Protein AF-A0A532TRS3-F1 (afdb_monomer_lite)

Foldseek 3Di:
DLQALLLVLLLVLVVVQVCCCVPVVDGDALVNSLVVPCPPPSCQFFDVVQSSVSSNVLNVQQVVLVVQQVVCVVPVPVDPDHRDHDDRDDDDGHKTKDFCVQWDQDPQKIWGDTGPSNCVVPVVPVGTDIDGHPDDPPDDPPQFTMWMWDDDPPDIDIDTDGDDD

Structure (mmCIF, N/CA/C/O backbone):
data_AF-A0A532TRS3-F1
#
_entry.id   AF-A0A532TRS3-F1
#
loop_
_atom_site.group_PDB
_atom_site.id
_atom_site.type_symbol
_atom_site.label_atom_id
_atom_site.label_alt_id
_atom_site.label_comp_id
_atom_site.label_asym_id
_atom_site.label_entity_id
_atom_site.label_seq_id
_atom_site.pdbx_PDB_ins_code
_atom_site.Cartn_x
_atom_site.Cartn_y
_atom_site.Cartn_z
_atom_site.occupancy
_atom_site.B_iso_or_equiv
_atom_site.auth_seq_id
_atom_site.auth_comp_id
_atom_site.auth_asym_id
_atom_site.auth_atom_id
_atom_site.pdbx_PDB_model_num
ATOM 1 N N . MET A 1 1 ? -12.786 5.114 2.879 1.00 86.69 1 MET A N 1
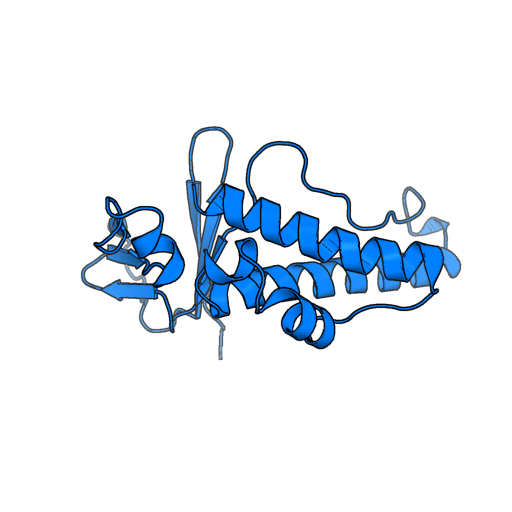ATOM 2 C CA . MET A 1 1 ? -11.698 6.105 3.081 1.00 86.69 1 MET A CA 1
ATOM 3 C C . MET A 1 1 ? -10.289 5.498 3.076 1.00 86.69 1 MET A C 1
ATOM 5 O O . MET A 1 1 ? -9.494 5.862 2.218 1.00 86.69 1 MET A O 1
ATOM 9 N N . LEU A 1 2 ? -9.960 4.548 3.959 1.00 92.31 2 LEU A N 1
ATOM 10 C CA . LEU A 1 2 ? -8.595 3.996 4.093 1.00 92.31 2 LEU A CA 1
ATOM 11 C C . LEU A 1 2 ? -8.007 3.404 2.801 1.00 92.31 2 LEU A C 1
ATOM 13 O O . LEU A 1 2 ? -6.836 3.614 2.497 1.00 92.31 2 LEU A O 1
ATOM 17 N N . CYS A 1 3 ? -8.824 2.735 1.986 1.00 93.12 3 CYS A N 1
ATOM 18 C CA . CYS A 1 3 ? -8.374 2.190 0.703 1.00 93.12 3 CYS A CA 1
ATOM 19 C C . CYS A 1 3 ? -7.981 3.285 -0.319 1.00 93.12 3 CYS A C 1
ATOM 21 O O . CYS A 1 3 ? -7.171 3.042 -1.215 1.00 93.12 3 CYS A O 1
ATOM 23 N N . ILE A 1 4 ? -8.513 4.508 -0.176 1.00 93.88 4 ILE A N 1
ATOM 24 C CA . ILE A 1 4 ? -8.095 5.682 -0.964 1.00 93.88 4 ILE A CA 1
ATOM 25 C C . ILE A 1 4 ? -6.721 6.156 -0.489 1.00 93.88 4 ILE A C 1
ATOM 27 O O . ILE A 1 4 ? -5.853 6.428 -1.312 1.00 93.88 4 ILE A O 1
ATOM 31 N N . ILE A 1 5 ? -6.502 6.218 0.825 1.00 95.38 5 ILE A N 1
ATOM 32 C CA . ILE A 1 5 ? -5.209 6.604 1.408 1.00 95.38 5 ILE A CA 1
ATOM 33 C C . ILE A 1 5 ? -4.133 5.587 1.006 1.00 95.38 5 ILE A C 1
ATOM 35 O O . ILE A 1 5 ? -3.067 5.977 0.538 1.00 95.38 5 ILE A O 1
ATOM 39 N N . SER A 1 6 ? -4.453 4.288 1.056 1.00 96.44 6 SER A N 1
ATOM 40 C CA . SER A 1 6 ? -3.596 3.222 0.522 1.00 96.44 6 SER A CA 1
ATOM 41 C C . SER A 1 6 ? -3.259 3.438 -0.959 1.00 96.44 6 SER A C 1
ATOM 43 O O . SER A 1 6 ? -2.107 3.282 -1.359 1.00 96.44 6 SER A O 1
ATOM 45 N N . LYS A 1 7 ? -4.230 3.860 -1.785 1.00 96.25 7 LYS A N 1
ATOM 46 C CA . LYS A 1 7 ? -3.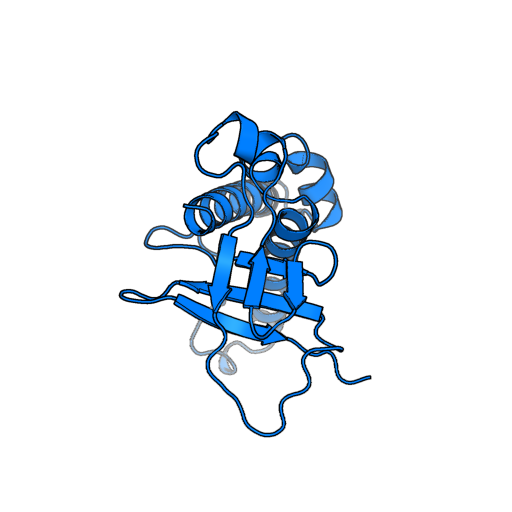989 4.201 -3.198 1.00 96.25 7 LYS A CA 1
ATOM 47 C C . LYS A 1 7 ? -3.042 5.390 -3.347 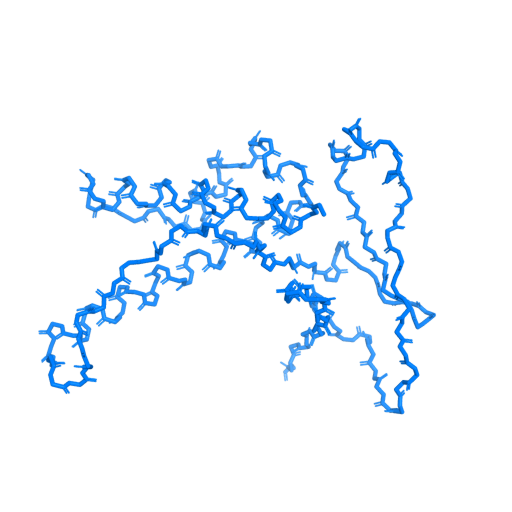1.00 96.25 7 LYS A C 1
ATOM 49 O O . LYS A 1 7 ? -2.138 5.334 -4.177 1.00 96.25 7 LYS A O 1
ATOM 54 N N . LYS A 1 8 ? -3.237 6.446 -2.554 1.00 96.88 8 LYS A N 1
ATOM 55 C CA . LYS A 1 8 ? -2.373 7.635 -2.567 1.00 96.88 8 LYS A CA 1
ATOM 56 C C . LYS A 1 8 ? -0.937 7.273 -2.190 1.00 96.88 8 LYS A C 1
ATOM 58 O O . LYS A 1 8 ? -0.031 7.623 -2.938 1.00 96.88 8 LYS A O 1
ATOM 63 N N . LEU A 1 9 ? -0.741 6.502 -1.115 1.00 97.75 9 LEU A N 1
ATOM 64 C CA . LEU A 1 9 ? 0.582 6.007 -0.726 1.00 97.75 9 LEU A CA 1
ATOM 65 C C . LEU A 1 9 ? 1.201 5.134 -1.825 1.00 97.75 9 LEU A C 1
ATOM 67 O O . LEU A 1 9 ? 2.370 5.311 -2.154 1.00 97.75 9 LEU A O 1
ATOM 71 N N . TYR A 1 10 ? 0.414 4.238 -2.433 1.00 97.44 10 TYR A N 1
ATOM 72 C CA . TYR A 1 10 ? 0.891 3.397 -3.528 1.00 97.44 10 TYR A CA 1
ATOM 73 C C . TYR A 1 10 ? 1.386 4.228 -4.711 1.00 97.44 10 TYR A C 1
ATOM 75 O O . TYR A 1 10 ? 2.484 4.005 -5.211 1.00 97.44 10 TYR A O 1
ATOM 83 N N . ASN A 1 11 ? 0.589 5.197 -5.161 1.00 97.06 11 ASN A N 1
ATOM 84 C CA . ASN A 1 11 ? 0.956 6.040 -6.294 1.00 97.06 11 ASN A CA 1
ATOM 85 C C . ASN A 1 11 ? 2.149 6.942 -5.972 1.00 97.06 11 ASN A C 1
ATOM 87 O O . ASN A 1 11 ? 3.006 7.105 -6.833 1.00 97.06 11 ASN A O 1
ATOM 91 N N . GLN A 1 12 ? 2.224 7.473 -4.748 1.00 97.38 12 GLN A N 1
ATOM 92 C CA . GLN A 1 12 ? 3.356 8.273 -4.286 1.00 97.38 12 GLN A CA 1
ATOM 93 C C . GLN A 1 12 ? 4.651 7.455 -4.310 1.00 97.38 12 GLN A C 1
ATOM 95 O O . GLN A 1 12 ? 5.625 7.871 -4.923 1.00 97.38 12 GLN A O 1
ATOM 100 N N . ALA A 1 13 ? 4.653 6.261 -3.720 1.00 97.38 13 ALA A N 1
ATOM 101 C CA . ALA A 1 13 ? 5.809 5.371 -3.754 1.00 97.38 13 ALA A CA 1
ATOM 102 C C . ALA A 1 13 ? 6.163 4.928 -5.181 1.00 97.38 13 ALA A C 1
ATOM 104 O O . ALA A 1 13 ? 7.328 4.947 -5.562 1.00 97.38 13 ALA A O 1
ATOM 105 N N . ASN A 1 14 ? 5.164 4.595 -6.003 1.00 96.81 14 ASN A N 1
ATOM 106 C CA . ASN A 1 14 ? 5.398 4.237 -7.398 1.00 96.81 14 ASN A CA 1
ATOM 107 C C . ASN A 1 14 ? 5.970 5.407 -8.209 1.00 96.81 14 ASN A C 1
ATOM 109 O O . ASN A 1 14 ? 6.698 5.171 -9.163 1.00 96.81 14 ASN A O 1
ATOM 113 N N . TRP A 1 15 ? 5.652 6.655 -7.854 1.00 96.25 15 TRP A N 1
ATOM 114 C CA . TRP A 1 15 ? 6.247 7.823 -8.495 1.00 96.25 15 TRP A CA 1
ATOM 115 C C . TRP A 1 15 ? 7.753 7.863 -8.235 1.00 96.25 15 TRP A C 1
ATOM 117 O O . TRP A 1 15 ? 8.500 7.905 -9.205 1.00 96.25 15 TRP A O 1
ATOM 127 N N . TYR A 1 16 ? 8.194 7.709 -6.981 1.00 95.94 16 TYR A N 1
ATOM 128 C CA . TYR A 1 16 ? 9.624 7.651 -6.643 1.00 95.94 16 TYR A CA 1
ATOM 129 C C . TYR A 1 16 ? 10.358 6.557 -7.425 1.00 95.94 16 TYR A C 1
ATOM 131 O O . TYR A 1 16 ? 11.349 6.848 -8.085 1.00 95.94 16 TYR A O 1
ATOM 139 N N . VAL A 1 17 ? 9.834 5.323 -7.430 1.00 95.44 17 VAL A N 1
ATOM 140 C CA . VAL A 1 17 ? 10.471 4.216 -8.169 1.00 95.44 17 VAL A CA 1
ATOM 141 C C . VAL A 1 17 ? 10.535 4.500 -9.670 1.00 95.44 17 VAL A C 1
ATOM 143 O O . VAL A 1 17 ? 11.528 4.193 -10.315 1.00 95.44 17 VAL A O 1
ATOM 146 N N . ARG A 1 18 ? 9.486 5.095 -10.251 1.00 94.38 18 ARG A N 1
ATOM 147 C CA . ARG A 1 18 ? 9.481 5.439 -11.680 1.00 94.38 18 ARG A CA 1
ATOM 148 C C . ARG A 1 18 ? 10.479 6.540 -11.999 1.00 94.38 18 ARG A C 1
ATOM 150 O O . ARG A 1 18 ? 11.132 6.439 -13.026 1.00 94.38 18 ARG A O 1
ATOM 157 N N . GLN A 1 19 ? 10.562 7.580 -11.172 1.00 93.69 19 GLN A N 1
ATOM 158 C CA . GLN A 1 19 ? 11.532 8.654 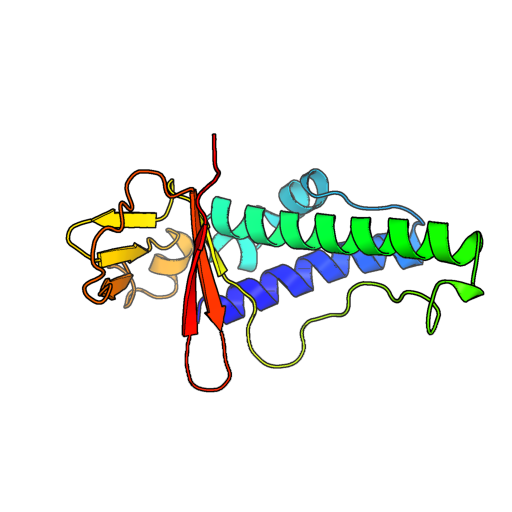-11.380 1.00 93.69 19 GLN A CA 1
ATOM 159 C C . GLN A 1 19 ? 12.957 8.098 -11.377 1.00 93.69 19 GLN A C 1
ATOM 161 O O . GLN A 1 19 ? 13.696 8.329 -12.326 1.00 93.69 19 GLN A O 1
ATOM 166 N N . ASP A 1 20 ? 13.290 7.285 -10.378 1.00 91.12 20 ASP A N 1
ATOM 167 C CA . ASP A 1 20 ? 14.598 6.640 -10.263 1.00 91.12 20 ASP A CA 1
ATOM 168 C C . ASP A 1 20 ? 14.885 5.709 -11.459 1.00 91.12 20 ASP A C 1
ATOM 170 O O . ASP A 1 20 ? 15.909 5.835 -12.126 1.00 91.12 20 ASP A O 1
ATOM 174 N N . PHE A 1 21 ? 13.916 4.868 -11.833 1.00 89.88 21 PHE A N 1
ATOM 175 C CA . PHE A 1 21 ? 14.055 3.932 -12.951 1.00 89.88 21 PHE A CA 1
ATOM 176 C C . PHE A 1 21 ? 14.232 4.613 -14.318 1.00 89.88 21 PHE A C 1
ATOM 178 O O . PHE A 1 21 ? 15.022 4.143 -15.132 1.00 89.88 21 PHE A O 1
ATOM 185 N N . PHE A 1 22 ? 13.478 5.679 -14.610 1.00 88.25 22 PHE A N 1
ATOM 186 C CA . PHE A 1 22 ? 13.519 6.328 -15.928 1.00 88.25 22 PHE A CA 1
ATOM 187 C C . PHE A 1 22 ? 14.623 7.379 -16.071 1.00 88.25 22 PHE A C 1
ATOM 189 O O . PHE A 1 22 ? 14.953 7.717 -17.205 1.00 88.25 22 PHE A O 1
ATOM 196 N N . HIS A 1 23 ? 15.166 7.905 -14.969 1.00 86.44 23 HIS A N 1
ATOM 197 C CA . HIS A 1 23 ? 16.136 9.005 -15.016 1.00 86.44 23 HIS A CA 1
ATOM 198 C C . HIS A 1 23 ? 17.515 8.652 -14.459 1.00 86.44 23 HIS A C 1
ATOM 200 O O . HIS A 1 23 ? 18.489 9.269 -14.874 1.00 86.44 23 HIS A O 1
ATOM 206 N N . LEU A 1 24 ? 17.608 7.692 -13.535 1.00 77.56 24 LEU A N 1
ATOM 207 C CA . LEU A 1 24 ? 18.845 7.382 -12.806 1.00 77.56 24 LEU A CA 1
ATOM 208 C C . LEU A 1 24 ? 19.332 5.943 -13.034 1.00 77.56 24 LEU A C 1
ATOM 210 O O . LEU A 1 24 ? 20.344 5.553 -12.462 1.00 77.56 24 LEU A O 1
ATOM 214 N N . GLU A 1 25 ? 18.601 5.148 -13.828 1.00 75.31 25 GLU A N 1
ATOM 215 C CA . GLU A 1 25 ? 18.838 3.711 -14.070 1.00 75.31 25 GLU A CA 1
ATOM 216 C C . GLU A 1 25 ? 18.981 2.864 -12.791 1.00 75.31 25 GLU A C 1
ATOM 218 O O . GLU A 1 25 ? 19.475 1.735 -12.816 1.00 75.31 25 GLU A O 1
ATOM 223 N N . ASN A 1 26 ? 18.496 3.387 -11.666 1.00 78.50 26 ASN A N 1
ATOM 224 C CA . ASN A 1 26 ? 18.550 2.743 -10.368 1.00 78.50 26 ASN A CA 1
ATOM 225 C C . ASN A 1 26 ? 17.176 2.156 -9.996 1.00 78.50 26 ASN A C 1
ATOM 227 O O . ASN A 1 26 ? 16.166 2.346 -10.688 1.00 78.50 26 ASN A O 1
ATOM 231 N N . LEU A 1 27 ? 17.154 1.360 -8.926 1.00 82.38 27 LEU A N 1
ATOM 232 C CA . LEU A 1 27 ? 15.935 0.809 -8.368 1.00 82.38 27 LEU A CA 1
ATOM 233 C C . LEU A 1 27 ? 15.871 1.007 -6.856 1.00 82.38 27 LEU A C 1
ATOM 235 O O . LEU A 1 27 ? 16.379 0.183 -6.090 1.00 82.38 27 LEU A O 1
ATOM 239 N N . LEU A 1 28 ? 15.105 2.013 -6.441 1.00 91.44 28 LEU A N 1
ATOM 240 C CA . LEU A 1 28 ? 14.654 2.138 -5.055 1.00 91.44 28 LEU A CA 1
ATOM 241 C C . LEU A 1 28 ? 13.966 0.854 -4.576 1.00 91.44 28 LEU A C 1
ATOM 243 O O . LEU A 1 28 ? 12.951 0.407 -5.127 1.00 91.44 28 LEU A O 1
ATOM 247 N N . ARG A 1 29 ? 14.506 0.278 -3.502 1.00 92.62 29 ARG A N 1
ATOM 248 C CA . ARG A 1 29 ? 13.958 -0.903 -2.840 1.00 92.62 29 ARG A CA 1
ATOM 249 C C . ARG A 1 29 ? 12.999 -0.496 -1.735 1.00 92.62 29 ARG A C 1
ATOM 251 O O . ARG A 1 29 ? 12.882 0.663 -1.340 1.00 92.62 29 ARG A O 1
ATOM 258 N N . TYR A 1 30 ? 12.305 -1.493 -1.191 1.00 95.94 30 TYR A N 1
ATOM 259 C CA . TYR A 1 30 ? 11.416 -1.312 -0.040 1.00 95.94 30 TYR A CA 1
ATOM 260 C C . TYR A 1 30 ? 12.038 -0.476 1.097 1.00 95.94 30 TYR A C 1
ATOM 262 O O . TYR A 1 30 ? 11.341 0.362 1.668 1.00 95.94 30 TYR A O 1
ATOM 270 N N . GLN A 1 31 ? 13.308 -0.713 1.443 1.00 96.62 31 GLN A N 1
ATOM 271 C CA . GLN A 1 31 ? 13.969 -0.024 2.557 1.00 96.62 31 GLN A CA 1
ATOM 272 C C . GLN A 1 31 ? 14.100 1.478 2.280 1.00 96.62 31 GLN A C 1
ATOM 274 O O . GLN A 1 31 ? 13.696 2.278 3.125 1.00 96.62 31 GLN A O 1
ATOM 279 N N . ASP A 1 32 ? 14.531 1.843 1.071 1.00 95.62 32 ASP A N 1
ATOM 280 C CA . ASP A 1 32 ? 14.658 3.235 0.630 1.00 95.62 32 ASP A CA 1
ATOM 281 C C . ASP A 1 32 ? 13.294 3.924 0.620 1.00 95.62 32 ASP A C 1
ATOM 283 O O . ASP A 1 32 ? 13.111 4.986 1.213 1.00 95.62 32 ASP A O 1
ATOM 287 N N . LEU A 1 33 ? 12.286 3.273 0.029 1.00 96.81 33 LEU A N 1
ATOM 288 C CA . LEU A 1 33 ? 10.921 3.800 -0.001 1.00 96.81 33 LEU A CA 1
ATOM 289 C C . LEU A 1 33 ? 10.362 4.013 1.406 1.00 96.81 33 LEU A C 1
ATOM 291 O O . LEU A 1 33 ? 9.679 5.006 1.654 1.00 96.81 33 LEU A O 1
ATOM 295 N N . ASN A 1 34 ? 10.628 3.088 2.328 1.00 97.56 34 ASN A N 1
ATOM 296 C CA . ASN A 1 34 ? 10.176 3.212 3.706 1.00 97.56 34 ASN A CA 1
ATOM 297 C C . ASN A 1 34 ? 10.872 4.380 4.411 1.00 97.56 34 ASN A C 1
ATOM 299 O O . ASN A 1 34 ? 10.198 5.164 5.075 1.00 97.56 34 ASN A O 1
ATOM 303 N N . PHE A 1 35 ? 12.182 4.536 4.222 1.00 97.38 35 PHE A N 1
ATOM 304 C CA . PHE A 1 35 ? 12.947 5.651 4.777 1.00 97.38 35 PHE A CA 1
ATOM 305 C C . PHE A 1 35 ? 12.470 7.010 4.241 1.00 97.38 35 PHE A C 1
ATOM 307 O O . PHE A 1 35 ? 12.244 7.933 5.021 1.00 97.38 35 PHE A O 1
ATOM 314 N N . ILE A 1 36 ? 12.227 7.115 2.931 1.00 96.56 36 ILE A N 1
ATOM 315 C CA . ILE A 1 36 ? 11.745 8.342 2.278 1.00 96.56 36 ILE A CA 1
ATOM 316 C C . ILE A 1 36 ? 10.321 8.689 2.739 1.00 96.56 36 ILE A C 1
ATOM 318 O O . ILE A 1 36 ? 10.001 9.845 3.017 1.00 96.56 36 ILE A O 1
ATOM 322 N N . LEU A 1 37 ? 9.430 7.694 2.815 1.00 97.81 37 LEU A N 1
ATOM 323 C CA . LEU A 1 37 ? 7.994 7.939 2.969 1.00 97.81 37 LEU A CA 1
ATOM 324 C C . LEU A 1 37 ? 7.481 7.861 4.402 1.00 97.81 37 LEU A C 1
ATOM 326 O O . LEU A 1 37 ? 6.358 8.316 4.626 1.00 97.81 37 LEU A O 1
ATOM 330 N N . GLN A 1 38 ? 8.247 7.347 5.369 1.00 96.94 38 GLN A N 1
ATOM 331 C CA . GLN A 1 38 ? 7.791 7.187 6.761 1.00 96.94 38 GLN A CA 1
ATOM 332 C C . GLN A 1 38 ? 7.285 8.491 7.399 1.00 96.94 38 GLN A C 1
ATOM 334 O O . GLN A 1 38 ? 6.427 8.469 8.285 1.00 96.94 38 GLN A O 1
ATOM 339 N N . HIS A 1 39 ? 7.777 9.640 6.930 1.00 95.69 39 HIS A N 1
ATOM 340 C CA . HIS A 1 39 ? 7.359 10.947 7.427 1.00 95.69 39 HIS A CA 1
ATOM 341 C C . HIS A 1 39 ? 6.213 11.585 6.632 1.00 95.69 39 HIS A C 1
ATOM 343 O O . HIS A 1 39 ? 5.647 12.575 7.103 1.00 95.69 39 HIS A O 1
ATOM 349 N N . SER A 1 40 ? 5.833 11.009 5.489 1.00 97.19 40 SER A N 1
ATOM 350 C CA . SER A 1 40 ? 4.773 11.529 4.623 1.00 97.19 40 SER A CA 1
ATOM 351 C C . SER A 1 40 ? 3.381 11.401 5.251 1.00 97.19 40 SER A C 1
ATOM 353 O O . SER A 1 40 ? 3.089 10.467 6.004 1.00 97.19 40 SER A O 1
ATOM 355 N N . ASN A 1 41 ? 2.479 12.315 4.882 1.00 96.69 41 ASN A N 1
ATOM 356 C CA . ASN A 1 41 ? 1.099 12.305 5.374 1.00 96.69 41 ASN A CA 1
ATOM 357 C C . ASN A 1 41 ? 0.366 11.010 5.000 1.00 96.69 41 ASN A C 1
ATOM 359 O O . ASN A 1 41 ? -0.270 10.402 5.856 1.00 96.69 41 ASN A O 1
ATOM 363 N N . ASN A 1 42 ? 0.498 10.538 3.753 1.00 96.94 42 ASN A N 1
ATOM 364 C CA . ASN A 1 42 ? -0.153 9.300 3.306 1.00 96.94 42 ASN A CA 1
ATOM 365 C C . ASN A 1 42 ? 0.316 8.078 4.109 1.00 96.94 42 ASN A C 1
ATOM 367 O O . ASN A 1 42 ? -0.492 7.202 4.412 1.00 96.94 42 ASN A O 1
ATOM 371 N N . TYR A 1 43 ? 1.600 8.032 4.479 1.00 97.69 43 TYR A N 1
ATOM 372 C CA . TYR A 1 43 ? 2.147 6.969 5.317 1.00 97.69 43 TYR A CA 1
ATOM 373 C C . TYR A 1 43 ? 1.620 7.057 6.752 1.00 97.69 43 TYR A C 1
ATOM 375 O O . TYR A 1 43 ? 1.181 6.048 7.301 1.00 97.69 43 TYR A O 1
ATOM 383 N N . LYS A 1 44 ? 1.639 8.251 7.359 1.00 97.31 44 LYS A N 1
ATOM 384 C CA . LYS A 1 44 ? 1.213 8.482 8.752 1.00 97.31 44 LYS A CA 1
ATOM 385 C C . LYS A 1 44 ? -0.293 8.323 8.958 1.00 97.31 44 LYS A C 1
ATOM 387 O O . LYS A 1 44 ? -0.719 7.938 10.046 1.00 97.31 44 LYS A O 1
ATOM 392 N N . LEU A 1 45 ? -1.102 8.588 7.933 1.00 96.75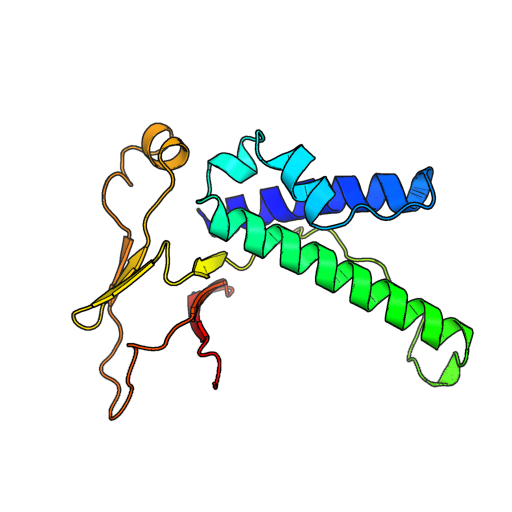 45 LEU A N 1
ATOM 393 C CA . LEU A 1 45 ? -2.551 8.354 7.944 1.00 96.75 45 LEU A CA 1
ATOM 394 C C . LEU A 1 45 ? -2.922 6.867 8.027 1.00 96.75 45 LEU A C 1
ATOM 396 O O . LEU A 1 45 ? -4.053 6.531 8.358 1.00 96.75 45 LEU A O 1
ATOM 400 N N . LEU A 1 46 ? -1.989 5.964 7.746 1.00 96.19 46 LEU A N 1
ATOM 401 C CA . LEU A 1 46 ? -2.158 4.534 7.962 1.00 96.19 46 LEU A CA 1
ATOM 402 C C . LEU A 1 46 ? -1.312 4.100 9.163 1.00 96.19 46 LEU A C 1
ATOM 404 O O . LEU A 1 46 ? -0.398 4.795 9.611 1.00 96.19 46 LEU A O 1
ATOM 408 N N . LYS A 1 47 ? -1.604 2.925 9.723 1.00 95.50 47 LYS A N 1
ATOM 409 C CA . LYS A 1 47 ? -0.671 2.293 10.663 1.00 95.50 47 LYS A CA 1
ATOM 410 C C . LYS A 1 47 ? 0.635 1.990 9.928 1.00 95.50 47 LYS A C 1
ATOM 412 O O . LYS A 1 47 ? 0.593 1.506 8.800 1.00 95.50 47 LYS A O 1
ATOM 417 N N . ALA A 1 48 ? 1.774 2.178 10.597 1.00 95.62 48 ALA A N 1
ATOM 418 C CA . ALA A 1 48 ? 3.098 1.965 10.004 1.00 95.62 48 ALA A CA 1
ATOM 419 C C . ALA A 1 48 ? 3.223 0.607 9.291 1.00 95.62 48 ALA A C 1
ATOM 421 O O . ALA A 1 48 ? 3.674 0.546 8.154 1.00 95.62 48 ALA A O 1
ATOM 422 N N . GLN A 1 49 ? 2.731 -0.472 9.904 1.00 95.06 49 GLN A N 1
ATOM 423 C CA . GLN A 1 49 ? 2.786 -1.800 9.287 1.00 95.06 49 GLN A CA 1
ATOM 424 C C . GLN A 1 49 ? 1.922 -1.926 8.034 1.00 95.06 49 GLN A C 1
ATOM 426 O O . GLN A 1 49 ? 2.343 -2.544 7.063 1.00 95.06 49 GLN A O 1
ATOM 431 N N . THR A 1 50 ? 0.746 -1.300 8.012 1.00 96.25 50 THR A N 1
ATOM 432 C CA . THR A 1 50 ? -0.098 -1.247 6.813 1.00 96.25 50 THR A CA 1
ATOM 433 C C . THR A 1 50 ? 0.607 -0.489 5.691 1.00 96.25 50 THR A C 1
ATOM 435 O O . THR A 1 50 ? 0.642 -0.970 4.559 1.00 96.25 50 THR A O 1
ATOM 438 N N . SER A 1 51 ? 1.245 0.642 6.006 1.00 97.50 51 SER A N 1
ATOM 439 C CA . SER A 1 51 ? 2.061 1.395 5.049 1.00 97.50 51 SER A CA 1
ATOM 440 C C . SER A 1 51 ? 3.214 0.553 4.502 1.00 97.50 51 SER A C 1
ATOM 442 O O . SER A 1 51 ? 3.373 0.439 3.290 1.00 97.50 51 SER A O 1
ATOM 444 N N . GLN A 1 52 ? 3.959 -0.129 5.372 1.00 97.19 52 GLN A N 1
ATOM 445 C CA . GLN A 1 52 ? 5.055 -1.018 4.977 1.00 97.19 52 GLN A CA 1
ATOM 446 C C . GLN A 1 52 ? 4.591 -2.164 4.073 1.00 97.19 52 GLN A C 1
ATOM 448 O O . GLN A 1 52 ? 5.281 -2.492 3.111 1.00 97.19 52 GLN A O 1
ATOM 453 N N . GLN A 1 53 ? 3.424 -2.764 4.332 1.00 96.81 53 GLN A N 1
ATOM 454 C CA . GLN A 1 53 ? 2.868 -3.801 3.454 1.00 96.81 53 GLN A CA 1
ATOM 455 C C . GLN A 1 53 ? 2.580 -3.257 2.047 1.00 96.81 53 GLN A C 1
ATOM 457 O O . GLN A 1 53 ? 2.882 -3.931 1.061 1.00 96.81 53 GLN A O 1
ATOM 462 N N . ILE A 1 54 ? 2.069 -2.026 1.935 1.00 96.88 54 ILE A N 1
ATOM 463 C CA . ILE A 1 54 ? 1.848 -1.358 0.642 1.00 96.88 54 ILE A CA 1
ATOM 464 C C . ILE A 1 54 ? 3.179 -1.145 -0.090 1.00 96.88 54 ILE A C 1
ATOM 466 O O . ILE A 1 54 ? 3.280 -1.475 -1.271 1.00 96.88 54 ILE A O 1
ATOM 470 N N . LEU A 1 55 ? 4.219 -0.675 0.606 1.00 97.69 55 LEU A N 1
ATOM 471 C CA . LEU A 1 55 ? 5.551 -0.497 0.014 1.00 97.69 55 LEU A CA 1
ATOM 472 C C . LEU A 1 55 ? 6.168 -1.833 -0.436 1.00 97.69 55 LEU A C 1
ATOM 474 O O . LEU A 1 55 ? 6.715 -1.923 -1.533 1.00 97.69 55 LEU A O 1
ATOM 478 N N . LYS A 1 56 ? 6.001 -2.907 0.346 1.00 96.75 56 LYS A N 1
ATOM 479 C CA . LYS A 1 56 ? 6.432 -4.268 -0.030 1.00 96.75 56 LYS A CA 1
ATOM 480 C C . LYS A 1 56 ? 5.693 -4.816 -1.251 1.00 96.75 56 LYS A C 1
ATOM 482 O O . LYS A 1 56 ? 6.243 -5.632 -1.986 1.00 96.75 56 LYS A O 1
ATOM 487 N N . ILE A 1 57 ? 4.435 -4.434 -1.472 1.00 95.38 57 ILE A N 1
ATOM 488 C CA . ILE A 1 57 ? 3.710 -4.801 -2.700 1.00 95.38 57 ILE A CA 1
ATOM 489 C C . ILE A 1 57 ? 4.347 -4.128 -3.912 1.00 95.38 57 ILE A C 1
ATOM 491 O O . ILE A 1 57 ? 4.532 -4.778 -4.935 1.00 95.38 57 ILE A O 1
ATOM 495 N N . ILE A 1 58 ? 4.717 -2.855 -3.795 1.00 95.38 58 ILE A N 1
ATOM 496 C CA . ILE A 1 58 ? 5.362 -2.112 -4.884 1.00 95.38 58 ILE A CA 1
ATOM 497 C C . ILE A 1 58 ? 6.715 -2.734 -5.217 1.00 95.38 58 ILE A C 1
ATOM 499 O O . ILE A 1 58 ? 6.939 -3.055 -6.380 1.00 95.38 58 ILE A O 1
ATOM 503 N N . ASP A 1 59 ? 7.556 -2.996 -4.212 1.00 95.38 59 ASP A N 1
ATOM 504 C CA . ASP A 1 59 ? 8.856 -3.661 -4.402 1.00 95.38 59 ASP A CA 1
ATOM 505 C C . ASP A 1 59 ? 8.698 -5.004 -5.136 1.00 95.38 59 ASP A C 1
ATOM 507 O O . ASP A 1 59 ? 9.382 -5.263 -6.126 1.00 95.38 59 ASP A O 1
ATOM 511 N N . ARG A 1 60 ? 7.717 -5.828 -4.735 1.00 95.75 60 ARG A N 1
ATOM 512 C CA . ARG A 1 60 ? 7.410 -7.099 -5.413 1.00 95.75 60 ARG A CA 1
ATOM 513 C C . ARG A 1 60 ? 6.928 -6.911 -6.851 1.00 95.75 60 ARG A C 1
ATOM 515 O O . ARG A 1 60 ? 7.374 -7.647 -7.729 1.00 95.75 60 ARG A O 1
ATOM 522 N N . ASN A 1 61 ? 6.050 -5.942 -7.104 1.00 95.31 61 ASN A N 1
ATOM 523 C CA . ASN A 1 61 ? 5.541 -5.660 -8.448 1.00 95.31 61 ASN A CA 1
ATOM 524 C C . ASN A 1 61 ? 6.673 -5.234 -9.390 1.00 95.31 61 ASN A C 1
ATOM 526 O O . ASN A 1 61 ? 6.748 -5.709 -10.523 1.00 95.31 61 ASN A O 1
ATOM 530 N N . TRP A 1 62 ? 7.575 -4.376 -8.913 1.00 95.25 62 TRP A N 1
ATOM 531 C CA . TRP A 1 62 ? 8.754 -3.961 -9.666 1.00 95.25 62 TRP A CA 1
ATOM 532 C C . TRP A 1 62 ? 9.721 -5.119 -9.885 1.00 95.25 62 TRP A C 1
ATOM 534 O O . TRP A 1 62 ? 10.105 -5.370 -11.025 1.00 95.25 62 TRP A O 1
ATOM 544 N N . LYS A 1 63 ? 10.030 -5.907 -8.848 1.00 93.62 63 LYS A N 1
ATOM 545 C CA . LYS A 1 63 ? 10.856 -7.118 -8.979 1.00 93.62 63 LYS A CA 1
ATOM 546 C C . LYS A 1 63 ? 10.297 -8.085 -10.028 1.00 93.62 63 LYS A C 1
ATOM 548 O O . LYS A 1 63 ? 11.046 -8.594 -10.856 1.00 93.62 63 LYS A O 1
ATOM 553 N N . SER A 1 64 ? 8.981 -8.303 -10.031 1.00 94.56 64 SER A N 1
ATOM 554 C CA . SER A 1 64 ? 8.315 -9.137 -11.036 1.00 94.56 64 SER A CA 1
ATOM 555 C C . SER A 1 64 ? 8.471 -8.572 -12.448 1.00 94.56 64 SER A C 1
ATOM 557 O O . SER A 1 64 ? 8.714 -9.334 -13.380 1.00 94.56 64 SER A O 1
ATOM 559 N N . PHE A 1 65 ? 8.359 -7.252 -12.618 1.00 94.69 65 PHE A N 1
ATOM 560 C CA . PHE A 1 65 ? 8.586 -6.597 -13.905 1.00 94.69 65 PHE A CA 1
ATOM 561 C C . PHE A 1 65 ? 10.032 -6.777 -14.396 1.00 94.69 65 PHE A C 1
ATOM 563 O O . PHE A 1 65 ? 10.229 -7.126 -15.559 1.00 94.69 65 PHE A O 1
ATOM 570 N N . PHE A 1 66 ? 11.030 -6.617 -13.521 1.00 91.25 66 PHE A N 1
ATOM 571 C CA . PHE A 1 66 ? 12.439 -6.823 -13.881 1.00 91.25 66 PHE A CA 1
ATOM 572 C C . PHE A 1 66 ? 12.745 -8.266 -14.278 1.00 91.25 66 PHE A C 1
ATOM 574 O O . PHE A 1 66 ? 13.442 -8.509 -15.263 1.00 91.25 66 PHE A O 1
ATOM 581 N N . ASN A 1 67 ? 12.181 -9.231 -13.554 1.00 93.06 67 ASN A N 1
ATOM 582 C CA . ASN A 1 67 ? 12.305 -10.636 -13.925 1.00 93.06 67 ASN A CA 1
ATOM 583 C C . ASN A 1 67 ? 11.666 -10.896 -15.296 1.00 93.06 67 ASN A C 1
ATOM 585 O O . ASN A 1 67 ? 12.296 -11.500 -16.160 1.00 93.06 67 ASN A O 1
ATOM 589 N N . ALA A 1 68 ? 10.459 -10.374 -15.528 1.00 94.31 68 ALA A N 1
ATOM 590 C CA . ALA A 1 68 ? 9.762 -10.540 -16.797 1.00 94.31 68 ALA A CA 1
ATOM 591 C C . ALA A 1 68 ? 10.533 -9.915 -17.970 1.00 94.31 68 ALA A C 1
ATOM 593 O O . ALA A 1 68 ? 10.680 -10.558 -19.003 1.00 94.31 68 ALA A O 1
ATOM 594 N N . ILE A 1 69 ? 11.063 -8.691 -17.834 1.00 93.12 69 ILE A N 1
ATOM 595 C CA . ILE A 1 69 ? 11.811 -8.046 -18.927 1.00 93.12 69 ILE A CA 1
ATOM 596 C C . ILE A 1 69 ? 13.149 -8.746 -19.202 1.00 93.12 69 ILE A C 1
ATOM 598 O O . ILE A 1 69 ? 13.578 -8.790 -20.353 1.00 93.12 69 ILE A O 1
ATOM 602 N N . LYS A 1 70 ? 13.796 -9.322 -18.178 1.00 92.56 70 LYS A N 1
ATOM 603 C CA . LYS A 1 70 ? 15.018 -10.120 -18.344 1.00 92.56 70 LYS A CA 1
ATOM 604 C C . LYS A 1 70 ? 14.742 -11.397 -19.134 1.00 92.56 70 LYS A C 1
ATOM 606 O O . LYS A 1 70 ? 15.487 -11.696 -20.059 1.00 92.56 70 LYS A O 1
ATOM 611 N N . GLU A 1 71 ? 13.676 -12.119 -18.800 1.00 95.06 71 GLU A N 1
ATOM 612 C CA . GLU A 1 71 ? 13.287 -13.334 -19.525 1.00 95.06 71 GLU A CA 1
ATOM 613 C C . GLU A 1 71 ? 12.786 -13.023 -20.939 1.00 95.06 71 GLU A C 1
ATOM 615 O O . GLU A 1 71 ? 13.172 -13.704 -21.884 1.00 95.06 71 GLU A O 1
ATOM 620 N N . TRP A 1 72 ? 12.036 -11.934 -21.117 1.00 95.88 72 TRP A N 1
ATOM 621 C CA . TRP A 1 72 ? 11.607 -11.471 -22.438 1.00 95.88 72 TRP A CA 1
ATOM 622 C C . TRP A 1 72 ? 12.791 -11.161 -23.365 1.00 95.88 72 TRP A C 1
ATOM 624 O O . TRP A 1 72 ? 12.752 -11.500 -24.541 1.00 95.88 72 TRP A O 1
ATOM 634 N N . LYS A 1 73 ? 13.876 -10.570 -22.841 1.00 92.69 73 LYS A N 1
ATOM 635 C CA . LYS A 1 73 ? 15.108 -10.333 -23.616 1.00 92.69 73 LYS A CA 1
ATOM 636 C C . LYS A 1 73 ? 15.811 -11.628 -24.049 1.00 92.69 73 LYS A C 1
ATOM 638 O O . LYS A 1 73 ? 16.537 -11.591 -25.034 1.00 92.69 73 LYS A O 1
ATOM 643 N N . LYS A 1 74 ? 15.629 -12.737 -23.322 1.00 95.56 74 LYS A N 1
ATOM 644 C CA . LYS A 1 74 ? 16.223 -14.046 -23.653 1.00 95.56 74 LYS A CA 1
ATOM 645 C C . LYS A 1 74 ? 15.391 -14.844 -24.657 1.00 95.56 74 LYS A C 1
ATOM 647 O O . LYS A 1 74 ? 15.963 -15.614 -25.414 1.00 95.56 74 LYS A O 1
ATOM 652 N N . GLY A 1 75 ? 14.068 -14.700 -24.616 1.00 94.25 75 GLY A N 1
ATOM 653 C CA . GLY A 1 75 ? 13.135 -15.404 -25.495 1.00 94.25 75 GLY A CA 1
ATOM 654 C C . GLY A 1 75 ? 11.832 -14.627 -25.598 1.00 94.25 75 GLY A C 1
ATOM 655 O O . GLY A 1 75 ? 10.995 -14.671 -24.691 1.00 94.25 75 GLY A O 1
ATOM 656 N N . GLN A 1 76 ? 11.685 -13.868 -26.682 1.00 92.69 76 GLN A N 1
ATOM 657 C CA . GLN A 1 76 ? 10.530 -12.995 -26.895 1.00 92.69 76 GLN A CA 1
ATOM 658 C C . GLN A 1 76 ? 9.261 -13.806 -27.190 1.00 92.69 76 GLN A C 1
ATOM 660 O O . GLN A 1 76 ? 8.172 -13.393 -26.800 1.00 92.69 76 GLN A O 1
ATOM 665 N N . GLU A 1 77 ? 9.412 -14.984 -27.797 1.00 93.31 77 GLU A N 1
ATOM 666 C CA . GLU A 1 77 ? 8.361 -15.939 -28.157 1.00 93.31 77 GLU A CA 1
ATOM 667 C C . GLU A 1 77 ? 7.592 -16.496 -26.951 1.00 93.31 77 GLU A C 1
ATOM 669 O O . GLU A 1 77 ? 6.447 -16.919 -27.083 1.00 93.31 77 GLU A O 1
ATOM 674 N N . LYS A 1 78 ? 8.185 -16.445 -25.751 1.00 90.88 78 LYS A N 1
ATOM 675 C CA . LYS A 1 78 ? 7.551 -16.894 -24.499 1.00 90.88 78 LYS A CA 1
ATOM 676 C C . LYS A 1 78 ? 6.492 -15.923 -23.973 1.00 90.88 78 LYS A C 1
ATOM 678 O O . LYS A 1 78 ? 5.847 -16.206 -22.964 1.00 90.88 78 LYS A O 1
ATOM 683 N N . PHE A 1 79 ? 6.341 -14.758 -24.601 1.00 93.69 79 PHE A N 1
ATOM 684 C CA . PHE A 1 79 ? 5.476 -13.688 -24.128 1.00 93.69 79 PHE A CA 1
ATOM 685 C C . PHE A 1 79 ? 4.585 -13.169 -25.253 1.00 93.69 79 PHE A C 1
ATOM 687 O O . PHE A 1 79 ? 5.046 -12.876 -26.349 1.00 93.69 79 PHE A O 1
ATOM 694 N N . ASN A 1 80 ? 3.330 -12.871 -24.922 1.00 91.75 80 ASN A N 1
ATOM 695 C CA . ASN A 1 80 ? 2.380 -12.229 -25.844 1.00 91.75 80 ASN A CA 1
ATOM 696 C C . ASN A 1 80 ? 2.704 -10.744 -26.129 1.00 91.75 80 ASN A C 1
ATOM 698 O O . ASN A 1 80 ? 1.900 -10.023 -26.715 1.00 91.75 80 ASN A O 1
ATOM 702 N N . GLY A 1 81 ? 3.841 -10.244 -25.645 1.00 92.81 81 GLY A N 1
ATOM 703 C CA . GLY A 1 81 ? 4.282 -8.867 -25.816 1.00 92.81 81 GLY A CA 1
ATOM 704 C C . GLY A 1 81 ? 5.295 -8.436 -24.759 1.00 92.81 81 GLY A C 1
ATOM 705 O O . GLY A 1 81 ? 5.517 -9.111 -23.754 1.00 92.81 81 GLY A O 1
ATOM 706 N N . ARG A 1 82 ? 5.902 -7.266 -24.975 1.00 93.75 82 ARG A N 1
ATOM 707 C CA . ARG A 1 82 ? 6.919 -6.714 -24.073 1.00 93.75 82 ARG A CA 1
ATOM 708 C C . ARG A 1 82 ? 6.329 -6.419 -22.680 1.00 93.75 82 ARG A C 1
ATOM 710 O O . ARG A 1 82 ? 5.352 -5.664 -22.593 1.00 93.75 82 ARG A O 1
ATOM 717 N N . PRO A 1 83 ? 6.939 -6.926 -21.588 1.00 94.56 83 PRO A N 1
ATOM 718 C CA . PRO A 1 83 ? 6.550 -6.585 -20.223 1.00 94.56 83 PRO A CA 1
ATOM 719 C C . PRO A 1 83 ? 6.528 -5.072 -19.999 1.00 94.56 83 PRO A C 1
ATOM 721 O O . PRO A 1 83 ? 7.379 -4.338 -20.506 1.00 94.56 83 PRO A O 1
ATOM 724 N N . ARG A 1 84 ? 5.551 -4.594 -19.224 1.00 93.69 84 ARG A N 1
ATOM 725 C CA . ARG A 1 84 ? 5.347 -3.163 -18.952 1.00 93.69 84 ARG A CA 1
ATOM 726 C C . ARG A 1 84 ? 5.555 -2.858 -17.468 1.00 93.69 84 ARG A C 1
ATOM 728 O O . ARG A 1 84 ? 5.133 -3.661 -16.635 1.00 93.69 84 ARG A O 1
ATOM 735 N N . PRO A 1 85 ? 6.146 -1.700 -17.127 1.00 93.81 85 PRO A N 1
ATOM 736 C CA . PRO A 1 85 ? 6.385 -1.336 -15.738 1.00 93.81 85 PRO A CA 1
ATOM 737 C C . PRO A 1 85 ? 5.066 -1.113 -14.982 1.00 93.81 85 PRO A C 1
ATOM 739 O O . PRO A 1 85 ? 4.052 -0.757 -15.603 1.00 93.81 85 PRO A O 1
ATOM 742 N N . PRO A 1 86 ? 5.071 -1.245 -13.641 1.00 94.38 86 PRO A N 1
ATOM 743 C CA . PRO A 1 86 ? 3.907 -0.965 -12.811 1.00 94.38 86 PRO A CA 1
ATOM 744 C C . PRO A 1 86 ? 3.299 0.419 -13.086 1.00 94.38 86 PRO A C 1
ATOM 746 O O . PRO A 1 86 ? 3.964 1.464 -13.036 1.00 94.38 86 PRO A O 1
ATOM 749 N N . LYS A 1 87 ? 1.996 0.424 -13.385 1.00 94.38 87 LYS A N 1
ATOM 750 C CA . LYS A 1 87 ? 1.214 1.639 -13.647 1.00 94.38 87 LYS A CA 1
ATOM 751 C C . LYS A 1 87 ? 0.728 2.276 -12.346 1.00 94.38 87 LYS A C 1
ATOM 753 O O . LYS A 1 87 ? 0.534 1.598 -11.335 1.00 94.38 87 LYS A O 1
ATOM 758 N N . TYR A 1 88 ? 0.467 3.579 -12.402 1.00 95.12 88 TYR A N 1
ATOM 759 C CA . TYR A 1 88 ? -0.304 4.261 -11.366 1.00 95.12 88 TYR A CA 1
ATOM 760 C C . TYR A 1 88 ? -1.740 3.732 -11.324 1.00 95.12 88 TYR A C 1
ATOM 762 O O . TYR A 1 88 ? -2.337 3.423 -12.358 1.00 95.12 88 TYR A O 1
ATOM 770 N N . LYS A 1 89 ? -2.311 3.671 -10.124 1.00 91.12 89 LYS A N 1
ATOM 771 C CA . LYS A 1 89 ? -3.720 3.341 -9.903 1.00 91.12 89 LYS A CA 1
ATOM 772 C C . LYS A 1 89 ? -4.559 4.598 -10.125 1.00 91.12 89 LYS A C 1
ATOM 774 O O . LYS A 1 89 ? -4.486 5.521 -9.315 1.00 91.12 89 LYS A O 1
ATOM 779 N N . LYS A 1 90 ? -5.322 4.638 -11.219 1.00 85.06 90 LYS A N 1
ATOM 780 C CA . LYS A 1 90 ? -6.211 5.760 -11.564 1.00 85.06 90 LYS A CA 1
ATOM 781 C C . LYS A 1 90 ? -7.558 5.608 -10.845 1.00 85.06 90 LYS A C 1
ATOM 783 O O . LYS A 1 90 ? -7.801 6.269 -9.830 1.00 85.06 90 LYS A O 1
ATOM 788 N N . ASP A 1 91 ? -8.348 4.634 -11.280 1.00 76.50 91 ASP A N 1
ATOM 789 C CA . ASP A 1 91 ? -9.710 4.424 -10.792 1.00 76.50 91 ASP A CA 1
ATOM 790 C C . ASP A 1 91 ? -9.784 3.456 -9.611 1.00 76.50 91 ASP A C 1
ATOM 792 O O . ASP A 1 91 ? -8.944 2.570 -9.427 1.00 76.50 91 ASP A O 1
ATOM 796 N N . GLY A 1 92 ? -10.806 3.658 -8.780 1.00 80.31 92 GLY A N 1
ATOM 797 C CA . GLY A 1 92 ? -11.100 2.806 -7.637 1.00 80.31 92 GLY A CA 1
ATOM 798 C C . GLY A 1 92 ? -10.146 2.997 -6.459 1.00 80.31 92 GLY A C 1
ATOM 799 O O . GLY A 1 92 ? -9.700 4.104 -6.132 1.00 80.31 92 GLY A O 1
ATOM 800 N N . TYR A 1 93 ? -9.869 1.887 -5.791 1.00 89.31 93 TYR A N 1
ATOM 801 C CA . TYR A 1 93 ? -9.256 1.821 -4.476 1.00 89.31 93 TYR A CA 1
ATOM 802 C C . TYR A 1 93 ? -8.051 0.876 -4.505 1.00 89.31 93 TYR A C 1
ATOM 804 O O . TYR A 1 93 ? -7.946 0.012 -5.376 1.00 89.31 93 TYR A O 1
ATOM 812 N N . ASN A 1 94 ? -7.132 1.020 -3.552 1.00 92.69 94 ASN A N 1
ATOM 813 C CA . ASN A 1 94 ? -6.070 0.036 -3.376 1.00 92.69 94 ASN A CA 1
ATOM 814 C C . ASN A 1 94 ? -6.425 -0.950 -2.264 1.00 92.69 94 ASN A C 1
ATOM 816 O O . ASN A 1 94 ? -7.184 -0.612 -1.358 1.00 92.69 94 ASN A O 1
ATOM 820 N N . LEU A 1 95 ? -5.838 -2.144 -2.327 1.00 93.19 95 LEU A N 1
ATOM 821 C CA . LEU A 1 95 ? -5.949 -3.117 -1.250 1.00 93.19 95 LEU A CA 1
ATOM 822 C C . LEU A 1 95 ? -5.389 -2.529 0.053 1.00 93.19 95 LEU A C 1
ATOM 824 O O . LEU A 1 95 ? -4.473 -1.695 0.043 1.00 93.19 95 LEU A O 1
ATOM 828 N N . LEU A 1 96 ? -5.927 -2.979 1.175 1.00 94.50 96 LEU A N 1
ATOM 829 C CA . LEU A 1 96 ? -5.480 -2.578 2.501 1.00 94.50 96 LEU A CA 1
ATOM 830 C C . LEU A 1 96 ? -5.100 -3.830 3.289 1.00 94.50 96 LEU A C 1
ATOM 832 O O . LEU A 1 96 ? -5.884 -4.770 3.339 1.00 94.50 96 LEU A O 1
ATOM 836 N N . ILE A 1 97 ? -3.901 -3.856 3.874 1.00 95.44 97 ILE A N 1
ATOM 837 C CA . ILE A 1 97 ? -3.419 -5.004 4.656 1.00 95.44 97 ILE A CA 1
ATOM 838 C C . ILE A 1 97 ? -3.239 -4.581 6.105 1.00 95.44 97 ILE A C 1
ATOM 840 O O . ILE A 1 97 ? -2.469 -3.665 6.405 1.00 95.44 97 ILE A O 1
ATOM 844 N N . PHE A 1 98 ? -3.910 -5.291 6.997 1.00 94.88 98 PHE A N 1
ATOM 845 C CA . PHE A 1 98 ? -3.636 -5.282 8.422 1.00 94.88 98 PHE A CA 1
ATOM 846 C C . PHE A 1 98 ? -2.895 -6.560 8.784 1.00 94.88 98 PHE A C 1
ATOM 848 O O . PHE A 1 98 ? -3.157 -7.622 8.231 1.00 94.88 98 PHE A O 1
ATOM 855 N N . THR A 1 99 ? -1.925 -6.444 9.671 1.00 93.00 99 THR A N 1
ATOM 856 C CA . THR A 1 99 ? -1.208 -7.567 10.264 1.00 93.00 99 THR A CA 1
ATOM 857 C C . THR A 1 99 ? -1.869 -7.932 11.590 1.00 93.00 99 THR A C 1
ATOM 859 O O . THR A 1 99 ? -2.606 -7.135 12.176 1.00 93.00 99 THR A O 1
ATOM 862 N N . ASN A 1 100 ? -1.545 -9.101 12.124 1.00 90.44 100 ASN A N 1
ATOM 863 C CA . ASN A 1 100 ? -1.943 -9.496 13.478 1.00 90.44 100 ASN A CA 1
ATOM 864 C C . ASN A 1 100 ? -1.426 -8.567 14.600 1.00 90.44 100 ASN A C 1
ATOM 866 O O . ASN A 1 100 ? -1.892 -8.655 15.729 1.00 90.44 100 ASN A O 1
ATOM 870 N N . GLN A 1 101 ? -0.495 -7.651 14.306 1.00 88.06 101 GLN A N 1
ATOM 871 C CA . GLN A 1 101 ? -0.008 -6.662 15.275 1.00 88.06 101 GLN A CA 1
ATOM 872 C C . GLN A 1 101 ? -0.834 -5.368 15.275 1.00 88.06 101 GLN A C 1
ATOM 874 O O . GLN A 1 101 ? -0.735 -4.573 16.209 1.00 88.06 101 GLN A O 1
ATOM 879 N N . ASN A 1 102 ? -1.627 -5.108 14.228 1.00 91.12 102 ASN A N 1
ATOM 880 C CA . ASN A 1 102 ? -2.457 -3.900 14.129 1.00 91.12 102 ASN A CA 1
ATOM 881 C C . ASN A 1 102 ? -3.949 -4.169 13.853 1.00 91.12 102 ASN A C 1
ATOM 883 O O . ASN A 1 102 ? -4.730 -3.216 13.740 1.00 91.12 102 ASN A O 1
ATOM 887 N N . SER A 1 103 ? -4.335 -5.443 13.823 1.00 92.94 103 SER A N 1
ATOM 888 C CA . SER A 1 103 ? -5.712 -5.932 13.853 1.00 92.94 103 SER A CA 1
ATOM 889 C C . SER A 1 103 ? -5.873 -7.003 14.932 1.00 92.94 103 SER A C 1
ATOM 891 O O . SER A 1 103 ? -4.883 -7.490 15.477 1.00 92.94 103 SER A O 1
ATOM 893 N N . LYS A 1 104 ? -7.121 -7.318 15.284 1.00 91.94 104 LYS A N 1
ATOM 894 C CA . LYS A 1 104 ? -7.478 -8.435 16.166 1.00 91.94 104 LYS A CA 1
ATOM 895 C C . LYS A 1 104 ? -8.676 -9.175 15.591 1.00 91.94 104 LYS A C 1
ATOM 897 O O . LYS A 1 104 ? -9.547 -8.545 14.997 1.00 91.94 104 LYS A O 1
ATOM 902 N N . ILE A 1 105 ? -8.730 -10.482 15.816 1.00 90.12 105 ILE A N 1
ATOM 903 C CA . ILE A 1 105 ? -9.934 -11.285 15.617 1.00 90.12 105 ILE A CA 1
ATOM 904 C C . ILE A 1 105 ? -10.345 -11.800 16.995 1.00 90.12 105 ILE A C 1
ATOM 906 O O . ILE A 1 105 ? -9.552 -12.451 17.668 1.00 90.12 105 ILE A O 1
ATOM 910 N N . THR A 1 106 ? -11.538 -11.438 17.457 1.00 88.19 106 THR A N 1
ATOM 911 C CA . THR A 1 106 ? -12.085 -11.866 18.755 1.00 88.19 106 THR A CA 1
ATOM 912 C C . THR A 1 106 ? -13.606 -11.832 18.698 1.00 88.19 106 THR A C 1
ATOM 914 O O . THR A 1 106 ? -14.166 -10.977 18.015 1.00 88.19 106 THR A O 1
ATOM 917 N N . ASN A 1 107 ? -14.282 -12.763 19.375 1.00 84.94 107 ASN A N 1
ATOM 918 C CA . ASN A 1 107 ? -15.747 -12.822 19.455 1.00 84.94 107 ASN A CA 1
ATOM 919 C C . ASN A 1 107 ? -16.448 -12.706 18.085 1.00 84.94 107 ASN A C 1
ATOM 921 O O . ASN A 1 107 ? -17.381 -11.920 17.926 1.00 84.94 107 ASN A O 1
ATOM 925 N N . ASN A 1 108 ? -15.967 -13.441 17.073 1.00 87.06 108 ASN A N 1
ATOM 926 C CA . ASN A 1 108 ? -16.457 -13.379 15.686 1.00 87.06 108 ASN A CA 1
ATOM 927 C C . ASN A 1 108 ? -16.454 -11.965 15.078 1.00 87.06 108 ASN A C 1
ATOM 929 O O . ASN A 1 108 ? -17.264 -11.647 14.209 1.00 87.06 108 ASN A O 1
ATOM 933 N N . LYS A 1 109 ? -15.533 -11.103 15.512 1.00 90.88 109 LYS A N 1
ATOM 934 C CA . LYS A 1 109 ? -15.340 -9.759 14.973 1.00 90.88 109 LYS A CA 1
ATOM 935 C C . LYS A 1 109 ? -13.891 -9.535 14.581 1.00 90.88 109 LYS A C 1
ATOM 937 O O . LYS A 1 109 ? -12.964 -9.916 15.295 1.00 90.88 109 LYS A O 1
ATOM 942 N N . ILE A 1 110 ? -13.709 -8.847 13.464 1.00 92.56 110 ILE A N 1
ATOM 943 C CA . ILE A 1 110 ? -12.440 -8.246 13.069 1.00 92.56 110 ILE A CA 1
ATOM 944 C C . ILE A 1 110 ? -12.404 -6.829 13.629 1.00 92.56 110 ILE A C 1
ATOM 946 O O . ILE A 1 110 ? -13.270 -6.019 13.312 1.00 92.56 110 ILE A O 1
ATOM 950 N N . ILE A 1 111 ? -11.377 -6.521 14.414 1.00 93.38 111 ILE A N 1
ATOM 951 C CA . ILE A 1 111 ? -11.148 -5.205 15.008 1.00 93.38 111 ILE A CA 1
ATOM 952 C C . ILE A 1 111 ? -9.948 -4.560 14.319 1.00 93.38 111 ILE A C 1
ATOM 954 O O . ILE A 1 111 ? -8.820 -5.055 14.400 1.00 93.38 111 ILE A O 1
ATOM 958 N N . LEU A 1 112 ? -10.179 -3.426 13.659 1.00 93.31 112 LEU A N 1
ATOM 959 C CA . LEU A 1 112 ? -9.162 -2.678 12.922 1.00 93.31 112 LEU A CA 1
ATOM 960 C C . LEU A 1 112 ? -8.858 -1.362 13.630 1.00 93.31 112 LEU A C 1
ATOM 962 O O . LEU A 1 112 ? -9.733 -0.515 13.819 1.00 93.31 112 LEU A O 1
ATOM 966 N N . THR A 1 113 ? -7.589 -1.154 13.982 1.00 90.62 113 THR A N 1
ATOM 967 C CA . THR A 1 113 ? -7.168 0.057 14.698 1.00 90.62 113 THR A CA 1
ATOM 968 C C . THR A 1 113 ? -6.503 1.071 13.774 1.00 90.62 113 THR A C 1
ATOM 970 O O . THR A 1 113 ? -5.645 0.734 12.957 1.00 90.62 113 THR A O 1
ATOM 973 N N . MET A 1 114 ? -6.858 2.346 13.938 1.00 92.75 114 MET A N 1
ATOM 974 C CA . MET A 1 114 ? -6.319 3.439 13.123 1.00 92.75 114 MET A CA 1
ATOM 975 C C . MET A 1 114 ? -5.061 4.070 13.728 1.00 92.75 114 MET A C 1
ATOM 977 O O . MET A 1 114 ? -4.750 3.896 14.916 1.00 92.75 114 MET A O 1
ATOM 981 N N . SER A 1 115 ? -4.277 4.765 12.901 1.00 94.75 115 SER A N 1
ATOM 982 C CA . SER A 1 115 ? -3.108 5.508 13.380 1.00 94.75 115 SER A CA 1
ATOM 983 C C . SER A 1 115 ? -3.536 6.713 14.218 1.00 94.75 115 SER A C 1
ATOM 985 O O . SER A 1 115 ? -4.629 7.245 14.044 1.00 94.75 115 SER A O 1
ATOM 987 N N . LYS A 1 116 ? -2.663 7.169 15.124 1.00 93.75 116 LYS A N 1
ATOM 988 C CA . LYS A 1 116 ? -2.933 8.373 15.929 1.00 93.75 116 LYS A CA 1
ATOM 989 C C . LYS A 1 116 ? -3.186 9.594 15.037 1.00 93.75 116 LYS A C 1
ATOM 991 O O . LYS A 1 116 ? -4.087 10.377 15.303 1.00 93.75 116 LYS A O 1
ATOM 996 N N . PHE A 1 117 ? -2.420 9.712 13.952 1.00 95.19 117 PHE A N 1
ATOM 997 C CA . PHE A 1 117 ? -2.559 10.801 12.988 1.00 95.19 117 PHE A CA 1
ATOM 998 C C . PHE A 1 117 ? -3.907 10.755 12.255 1.00 95.19 117 PHE A C 1
ATOM 1000 O O . PHE A 1 117 ? -4.536 11.791 12.082 1.00 95.19 117 PHE A O 1
ATOM 1007 N N . PHE A 1 118 ? -4.383 9.560 11.890 1.00 95.06 118 PHE A N 1
ATOM 1008 C CA . PHE A 1 118 ? -5.708 9.386 11.297 1.00 95.06 118 PHE A CA 1
ATOM 1009 C C . PHE A 1 118 ? -6.819 9.800 12.258 1.00 95.06 118 PHE A C 1
ATOM 1011 O O . PHE A 1 118 ? -7.670 10.587 11.877 1.00 95.06 118 PHE A O 1
ATOM 1018 N N . LYS A 1 119 ? -6.774 9.336 13.513 1.00 94.56 119 LYS A N 1
ATOM 1019 C CA . LYS A 1 119 ? -7.782 9.691 14.525 1.00 94.56 119 LYS A CA 1
ATOM 1020 C C . LYS A 1 119 ? -7.835 11.194 14.798 1.00 94.56 119 LYS A C 1
ATOM 1022 O O . LYS A 1 119 ? -8.907 11.742 14.979 1.00 94.56 119 LYS A O 1
ATOM 1027 N N . LYS A 1 120 ? -6.682 11.872 14.780 1.00 94.19 120 LYS A N 1
ATOM 1028 C CA . LYS A 1 120 ? -6.624 13.334 14.916 1.00 94.19 120 LYS A CA 1
ATOM 1029 C C . LYS A 1 120 ? -7.274 14.054 13.728 1.00 94.19 120 LYS A C 1
ATOM 1031 O O . LYS A 1 120 ? -7.886 15.095 13.917 1.00 94.19 120 LYS A O 1
ATOM 1036 N N . ALA A 1 121 ? -7.096 13.529 12.517 1.00 93.62 121 ALA A N 1
ATOM 1037 C CA . ALA A 1 121 ? -7.668 14.109 11.304 1.00 93.62 121 ALA A CA 1
ATOM 1038 C C . ALA A 1 121 ? -9.161 13.782 11.126 1.00 93.62 121 ALA A C 1
ATOM 1040 O O . ALA A 1 121 ? -9.865 14.553 10.484 1.00 93.62 121 ALA A O 1
ATOM 1041 N N . PHE A 1 122 ? -9.618 12.659 11.687 1.00 92.94 122 PHE A N 1
ATOM 1042 C CA . PHE A 1 122 ? -10.990 12.163 11.596 1.00 92.94 122 PHE A CA 1
ATOM 1043 C C . PHE A 1 122 ? -11.465 11.666 12.976 1.00 92.94 122 PHE A C 1
ATOM 1045 O O . PHE A 1 122 ? -11.419 10.455 13.242 1.00 92.94 122 PHE A O 1
ATOM 1052 N N . PRO A 1 123 ? -11.849 12.584 13.887 1.00 90.69 123 PRO A N 1
ATOM 1053 C CA . PRO A 1 123 ? -12.258 12.247 15.252 1.00 90.69 123 PRO A CA 1
ATOM 1054 C C . PRO A 1 123 ? -13.451 11.287 15.323 1.00 90.69 123 PRO A C 1
ATOM 1056 O O . PRO A 1 123 ? -13.548 10.495 16.254 1.00 90.69 123 PRO A O 1
ATOM 1059 N N . GLU A 1 124 ? -14.312 11.267 14.304 1.00 89.44 124 GLU A N 1
ATOM 1060 C CA . GLU A 1 124 ? -15.436 10.334 14.192 1.00 89.44 124 GLU A CA 1
ATOM 1061 C C . GLU A 1 124 ? -15.000 8.855 14.095 1.00 89.44 124 GLU A C 1
ATOM 1063 O O . GLU A 1 124 ? -15.799 7.950 14.322 1.00 89.44 124 GLU A O 1
ATOM 1068 N N . PHE A 1 125 ? -13.716 8.597 13.815 1.00 87.44 125 PHE A N 1
ATOM 1069 C CA . PHE A 1 125 ? -13.095 7.268 13.833 1.00 87.44 125 PHE A CA 1
ATOM 1070 C C . PHE A 1 125 ? -12.166 7.070 15.044 1.00 87.44 125 PHE A C 1
ATOM 1072 O O . PHE A 1 125 ? -11.141 6.376 14.958 1.00 87.44 125 PHE A O 1
ATOM 1079 N N . GLU A 1 126 ? -12.487 7.689 16.184 1.00 87.31 126 GLU A N 1
ATOM 1080 C CA . GLU A 1 126 ? -11.759 7.482 17.438 1.00 87.31 126 GLU A CA 1
ATOM 1081 C C . GLU A 1 126 ? -11.784 6.007 17.870 1.00 87.31 126 GLU A C 1
ATOM 1083 O O . GLU A 1 126 ? -10.743 5.441 18.248 1.00 87.31 126 GLU A O 1
ATOM 1088 N N . HIS A 1 127 ? -12.942 5.359 17.741 1.00 89.06 127 HIS A N 1
ATOM 1089 C CA . HIS A 1 127 ? -13.120 3.946 18.052 1.00 89.06 127 HIS A CA 1
ATOM 1090 C C . HIS A 1 127 ? -12.648 3.030 16.906 1.00 89.06 127 HIS A C 1
ATOM 1092 O O . HIS A 1 127 ? -12.641 3.427 15.737 1.00 89.06 127 HIS A O 1
ATOM 1098 N N . PRO A 1 128 ? -12.193 1.799 17.216 1.00 89.44 128 PRO A N 1
ATOM 1099 C CA . PRO A 1 128 ? -11.843 0.816 16.197 1.00 89.44 128 PRO A CA 1
ATOM 1100 C C . PRO A 1 128 ? -13.013 0.502 15.262 1.00 89.44 128 PRO A C 1
ATOM 1102 O O . PRO A 1 128 ? -14.169 0.509 15.672 1.00 89.44 128 PRO A O 1
ATOM 1105 N N . ILE A 1 129 ? -12.695 0.157 14.014 1.00 90.56 129 ILE A N 1
ATOM 1106 C CA . ILE A 1 129 ? -13.699 -0.371 13.088 1.00 90.56 129 ILE A CA 1
ATOM 1107 C C . ILE A 1 129 ? -13.885 -1.850 13.409 1.00 90.56 129 ILE A C 1
ATOM 1109 O O . ILE A 1 129 ? -12.918 -2.616 13.356 1.00 90.56 129 ILE A O 1
ATOM 1113 N N . GLU A 1 130 ? -15.119 -2.236 13.715 1.00 92.81 130 GLU A N 1
ATOM 1114 C CA . GLU A 1 130 ? -15.512 -3.621 13.949 1.00 92.81 130 GLU A CA 1
ATOM 1115 C C . GLU A 1 130 ? -16.260 -4.173 12.738 1.00 92.81 130 GLU A C 1
ATOM 1117 O O . GLU A 1 130 ? -17.166 -3.534 12.205 1.00 92.81 130 GLU A O 1
ATOM 1122 N N . ILE A 1 131 ? -15.882 -5.371 12.299 1.00 91.00 131 ILE A N 1
ATOM 1123 C CA . ILE A 1 131 ? -16.543 -6.074 11.200 1.00 91.00 131 ILE A CA 1
ATOM 1124 C C . ILE A 1 131 ? -16.965 -7.448 11.703 1.00 91.00 131 ILE A C 1
ATOM 1126 O O . ILE A 1 131 ? -16.119 -8.242 12.114 1.00 91.00 131 ILE A O 1
ATOM 1130 N N . THR A 1 132 ? -18.264 -7.730 11.657 1.00 89.44 132 THR A N 1
ATOM 1131 C CA . THR A 1 132 ? -18.810 -9.031 12.050 1.00 89.44 132 THR A CA 1
ATOM 1132 C C . THR A 1 132 ? -18.428 -10.095 11.028 1.00 89.44 132 THR A C 1
ATOM 1134 O O . THR A 1 132 ? -18.658 -9.943 9.828 1.00 89.44 132 THR A O 1
ATOM 1137 N N . ILE A 1 133 ? -17.852 -11.184 11.519 1.00 85.94 133 ILE A N 1
ATOM 1138 C CA . ILE A 1 133 ? -17.549 -12.381 10.748 1.00 85.94 133 ILE A CA 1
ATOM 1139 C C . ILE A 1 133 ? -18.814 -13.252 10.766 1.00 85.94 133 ILE A C 1
ATOM 1141 O O . ILE A 1 133 ? -19.309 -13.562 11.853 1.00 85.94 133 ILE A O 1
ATOM 1145 N N . PRO A 1 134 ? -19.365 -13.651 9.605 1.00 83.69 134 PRO A N 1
ATOM 1146 C CA . PRO A 1 134 ? -20.476 -14.593 9.584 1.00 83.69 134 PRO A CA 1
ATOM 1147 C C . PRO A 1 134 ? -20.036 -15.933 10.184 1.00 83.69 134 PRO A C 1
ATOM 1149 O O . PRO A 1 134 ? -18.856 -16.277 10.180 1.00 83.69 134 PRO A O 1
ATOM 1152 N N . HIS A 1 135 ? -20.981 -16.693 10.729 1.00 76.44 135 HIS A N 1
ATOM 1153 C CA . HIS A 1 135 ? -20.653 -17.939 11.408 1.00 76.44 135 HIS A CA 1
ATOM 1154 C C . HIS A 1 135 ? -20.078 -18.969 10.419 1.00 76.44 135 HIS A C 1
ATOM 1156 O O . HIS A 1 135 ? -20.789 -19.469 9.547 1.00 76.44 135 HIS A O 1
ATOM 1162 N N . TYR A 1 136 ? -18.803 -19.327 10.583 1.00 72.75 136 TYR A N 1
ATOM 1163 C CA . TYR A 1 136 ? -18.144 -20.383 9.814 1.00 72.75 136 TYR A CA 1
ATOM 1164 C C . TYR A 1 136 ? -17.999 -21.638 10.677 1.00 72.75 136 TYR A C 1
ATOM 1166 O O . TYR A 1 136 ? -17.507 -21.567 11.801 1.00 72.75 136 TYR A O 1
ATOM 1174 N N . ARG A 1 137 ? -18.401 -22.805 10.160 1.00 62.19 137 ARG A N 1
ATOM 1175 C CA . ARG A 1 137 ? -18.096 -24.083 10.822 1.00 62.19 137 ARG A CA 1
ATOM 1176 C C . ARG A 1 137 ? -16.594 -24.373 10.696 1.00 62.19 137 ARG A C 1
ATOM 1178 O O . ARG A 1 137 ? -16.038 -24.226 9.612 1.00 62.19 137 ARG A O 1
ATOM 1185 N N . ASN A 1 138 ? -15.970 -24.810 11.790 1.00 65.00 138 ASN A N 1
ATOM 1186 C CA . ASN A 1 138 ? -14.603 -25.352 11.843 1.00 65.00 138 ASN A CA 1
ATOM 1187 C C . ASN A 1 138 ? -13.467 -24.408 11.397 1.00 65.00 138 ASN A C 1
ATOM 1189 O O . ASN A 1 138 ? -12.429 -24.884 10.942 1.00 65.00 138 ASN A O 1
ATOM 1193 N N . LYS A 1 139 ? -13.621 -23.083 11.529 1.00 70.62 139 LYS A N 1
ATOM 1194 C CA . LYS A 1 139 ? -12.547 -22.135 11.191 1.00 70.62 139 LYS A CA 1
ATOM 1195 C C . LYS A 1 139 ? -11.853 -21.609 12.449 1.00 70.62 139 LYS A C 1
ATOM 1197 O O . LYS A 1 139 ? -12.479 -20.916 13.246 1.00 70.62 139 LYS A O 1
ATOM 1202 N N . ASN A 1 140 ? -10.568 -21.935 12.615 1.00 73.25 140 ASN A N 1
ATOM 1203 C CA . ASN A 1 140 ? -9.724 -21.364 13.665 1.00 73.25 140 ASN A CA 1
ATOM 1204 C C . ASN A 1 140 ? -9.000 -20.117 13.127 1.00 73.25 140 ASN A C 1
ATOM 1206 O O . ASN A 1 140 ? -8.231 -20.209 12.172 1.00 73.25 140 ASN A O 1
ATOM 1210 N N . PHE A 1 141 ? -9.244 -18.968 13.760 1.00 77.31 141 PHE A N 1
ATOM 1211 C CA . PHE A 1 141 ? -8.642 -17.679 13.415 1.00 77.31 141 PHE A CA 1
ATOM 1212 C C . PHE A 1 141 ? -7.403 -17.333 14.260 1.00 77.31 141 PHE A C 1
ATOM 1214 O O . PHE A 1 141 ? -6.828 -16.268 14.075 1.00 77.31 141 PHE A O 1
ATOM 1221 N N . GLU A 1 142 ? -6.964 -18.179 15.196 1.00 76.25 142 GLU A N 1
ATOM 1222 C CA . GLU A 1 142 ? -5.856 -17.882 16.122 1.00 76.25 142 GLU A CA 1
ATOM 1223 C C . GLU A 1 142 ? -4.514 -17.664 15.413 1.00 76.25 142 GLU A C 1
ATOM 1225 O O . GLU A 1 142 ? -3.674 -16.892 15.874 1.00 76.25 142 GLU A O 1
ATOM 1230 N N . CYS A 1 143 ? -4.307 -18.323 14.272 1.00 82.50 143 CYS A N 1
ATOM 1231 C CA . CYS A 1 143 ? -3.027 -18.328 13.562 1.00 82.50 143 CYS A CA 1
ATOM 1232 C C . CYS A 1 143 ? -2.950 -17.328 12.395 1.00 82.50 143 CYS A C 1
ATOM 1234 O O . CYS A 1 143 ? -1.975 -17.347 11.630 1.00 82.50 143 CYS A O 1
ATOM 1236 N N . TYR A 1 144 ? -3.940 -16.441 12.241 1.00 88.38 144 TYR A N 1
ATOM 1237 C CA . TYR A 1 144 ? -3.935 -15.469 11.151 1.00 88.38 144 TYR A CA 1
ATOM 1238 C C . TYR A 1 144 ? -2.715 -14.537 11.225 1.00 88.38 144 TYR A C 1
ATOM 1240 O O . TYR A 1 144 ? -2.243 -14.129 12.290 1.00 88.38 144 TYR A O 1
ATOM 1248 N N . GLN A 1 145 ? -2.188 -14.178 10.059 1.00 90.00 145 GLN A N 1
ATOM 1249 C CA . GLN A 1 145 ? -1.054 -13.261 9.941 1.00 90.00 145 GLN A CA 1
ATOM 1250 C C . GLN A 1 145 ? -1.479 -11.917 9.377 1.00 90.00 145 GLN A C 1
ATOM 1252 O O . GLN A 1 145 ? -0.932 -10.876 9.754 1.00 90.00 145 GLN A O 1
ATOM 1257 N N . GLN A 1 146 ? -2.427 -11.934 8.439 1.00 93.25 146 GLN A N 1
ATOM 1258 C CA . GLN A 1 146 ? -2.921 -10.724 7.804 1.00 93.25 146 GLN A CA 1
ATOM 1259 C C . GLN A 1 146 ? -4.423 -10.789 7.570 1.00 93.25 146 GLN A C 1
ATOM 1261 O O . GLN A 1 146 ? -4.967 -11.841 7.249 1.00 93.25 146 GLN A O 1
ATOM 1266 N N . ILE A 1 147 ? -5.050 -9.623 7.640 1.00 93.75 147 ILE A N 1
ATOM 1267 C CA . ILE A 1 147 ? -6.390 -9.366 7.132 1.00 93.75 147 ILE A CA 1
ATOM 1268 C C . ILE A 1 147 ? -6.229 -8.422 5.950 1.00 93.75 147 ILE A C 1
ATOM 1270 O O . ILE A 1 147 ? -5.646 -7.340 6.077 1.00 93.75 147 ILE A O 1
ATOM 1274 N N . ARG A 1 148 ? -6.718 -8.830 4.785 1.00 94.19 148 ARG A N 1
ATOM 1275 C CA . ARG A 1 148 ? -6.661 -8.031 3.564 1.00 94.19 148 ARG A CA 1
ATOM 1276 C C . ARG A 1 148 ? -8.063 -7.596 3.195 1.00 94.19 148 ARG A C 1
ATOM 1278 O O . ARG A 1 148 ? -8.960 -8.417 3.073 1.00 94.19 148 ARG A O 1
ATOM 1285 N N . ILE A 1 149 ? -8.230 -6.298 2.994 1.00 93.81 149 ILE A N 1
ATOM 1286 C CA . ILE A 1 149 ? -9.476 -5.709 2.519 1.00 93.81 149 ILE A CA 1
ATOM 1287 C C . ILE A 1 149 ? -9.285 -5.373 1.048 1.00 93.81 149 ILE A C 1
ATOM 1289 O O . ILE A 1 149 ? -8.459 -4.522 0.689 1.00 93.81 149 ILE A O 1
ATOM 1293 N N . LEU A 1 150 ? -10.041 -6.066 0.203 1.00 92.62 150 LEU A N 1
ATOM 1294 C CA . LEU A 1 150 ? -10.020 -5.938 -1.242 1.00 92.62 150 LEU A CA 1
ATOM 1295 C C . LEU A 1 150 ? -11.281 -5.186 -1.687 1.00 92.62 150 LEU A C 1
ATOM 1297 O O . LEU A 1 150 ? -12.389 -5.719 -1.639 1.00 92.62 150 LEU A O 1
ATOM 1301 N N . PRO A 1 151 ? -11.142 -3.929 -2.120 1.00 90.88 151 PRO A N 1
ATOM 1302 C CA . PRO A 1 151 ? -12.273 -3.156 -2.610 1.00 90.88 151 PRO A CA 1
ATOM 1303 C C . PRO A 1 151 ? -12.755 -3.673 -3.973 1.00 90.88 151 PRO A C 1
ATOM 1305 O O . PRO A 1 151 ? -11.984 -3.711 -4.937 1.00 90.88 151 PRO A O 1
ATOM 1308 N N . ARG A 1 152 ? -14.044 -4.009 -4.075 1.00 88.88 152 ARG A N 1
ATOM 1309 C CA . ARG A 1 152 ? -14.760 -4.292 -5.330 1.00 88.88 152 ARG A CA 1
ATOM 1310 C C . ARG A 1 152 ? -15.699 -3.131 -5.668 1.00 88.88 152 ARG A C 1
ATOM 1312 O O . ARG A 1 152 ? -15.832 -2.178 -4.906 1.00 88.88 152 ARG A O 1
ATOM 1319 N N . LYS A 1 153 ? -16.347 -3.181 -6.839 1.00 84.31 153 LYS A N 1
ATOM 1320 C CA . LYS A 1 153 ? -17.224 -2.088 -7.309 1.00 84.31 153 LYS A CA 1
ATOM 1321 C C . LYS A 1 153 ? -18.404 -1.810 -6.366 1.00 84.31 153 LYS A C 1
ATOM 1323 O O . LYS A 1 153 ? -18.785 -0.657 -6.228 1.00 84.31 153 LYS A O 1
ATOM 1328 N N . LYS A 1 154 ? -18.985 -2.852 -5.757 1.00 86.94 154 LYS A N 1
ATOM 1329 C CA . LYS A 1 154 ? -20.199 -2.754 -4.921 1.00 86.94 154 LYS A CA 1
ATOM 1330 C C . LYS A 1 154 ? -20.014 -3.230 -3.476 1.00 86.94 154 LYS A C 1
ATOM 1332 O O . LYS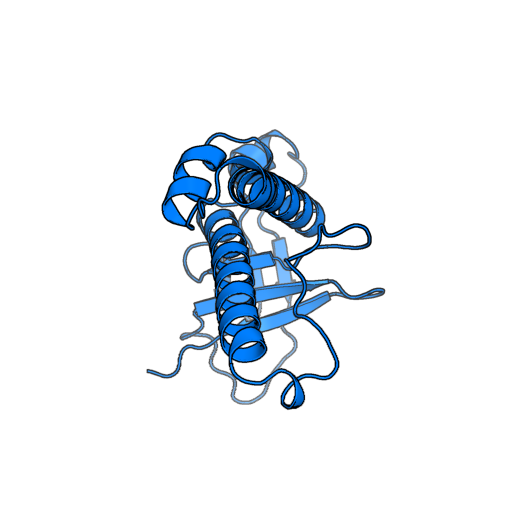 A 1 154 ? -20.906 -3.039 -2.664 1.00 86.94 154 LYS A O 1
ATOM 1337 N N . PHE A 1 155 ? -18.895 -3.875 -3.163 1.00 87.94 155 PHE A N 1
ATOM 1338 C CA . PHE A 1 155 ? -18.652 -4.496 -1.862 1.00 87.94 155 PHE A CA 1
ATOM 1339 C C . PHE A 1 155 ? -17.151 -4.565 -1.567 1.00 87.94 155 PHE A C 1
ATOM 1341 O O . PHE A 1 155 ? -16.323 -4.223 -2.414 1.00 87.94 155 PHE A O 1
ATOM 1348 N N . TYR A 1 156 ? -16.802 -5.011 -0.365 1.00 88.56 156 TYR A N 1
ATOM 1349 C CA . TYR A 1 156 ? -15.429 -5.311 0.024 1.00 88.56 156 TYR A CA 1
ATOM 1350 C C . TYR A 1 156 ? -15.305 -6.809 0.275 1.00 88.56 156 TYR A C 1
ATOM 1352 O O . TYR A 1 156 ? -16.126 -7.386 0.982 1.00 88.56 156 TYR A O 1
ATOM 1360 N N . GLU A 1 157 ? -14.275 -7.423 -0.291 1.00 90.56 157 GLU A N 1
ATOM 1361 C CA . GLU A 1 157 ? -13.860 -8.770 0.087 1.00 90.56 157 GLU A CA 1
ATOM 1362 C C . GLU A 1 157 ? -12.861 -8.671 1.229 1.00 90.56 157 GLU A C 1
ATOM 1364 O O . GLU A 1 157 ? -11.973 -7.813 1.225 1.00 90.56 157 GLU A O 1
ATOM 1369 N N . ILE A 1 158 ? -13.024 -9.541 2.218 1.00 90.31 158 ILE A N 1
ATOM 1370 C CA . ILE A 1 158 ? -12.111 -9.640 3.346 1.00 90.31 158 ILE A CA 1
ATOM 1371 C C . ILE A 1 158 ? -11.479 -11.018 3.291 1.00 90.31 158 ILE A C 1
ATOM 1373 O O . ILE A 1 158 ? -12.153 -12.031 3.460 1.00 90.31 158 ILE A O 1
ATOM 1377 N N . GLU A 1 159 ? -10.177 -11.031 3.044 1.00 90.38 159 GLU A N 1
ATOM 1378 C CA . GLU A 1 159 ? -9.374 -12.242 3.027 1.00 90.38 159 GLU A CA 1
ATOM 1379 C C . GLU A 1 159 ? -8.574 -12.337 4.321 1.00 90.38 159 GLU A C 1
ATOM 1381 O O . GLU A 1 159 ? -7.915 -11.386 4.754 1.00 90.38 159 GLU A O 1
ATOM 1386 N N . GLU A 1 160 ? -8.590 -13.521 4.910 1.00 87.62 160 GLU A N 1
ATOM 1387 C CA . GLU A 1 160 ? -7.667 -13.909 5.961 1.00 87.62 160 GLU A CA 1
ATOM 1388 C C . GLU A 1 160 ? -6.479 -14.624 5.319 1.00 87.62 160 GLU A C 1
ATOM 1390 O O . GLU A 1 160 ? -6.654 -15.558 4.539 1.00 87.62 160 GLU A O 1
ATOM 1395 N N . TYR A 1 161 ? -5.266 -14.196 5.656 1.00 84.56 161 TYR A N 1
ATOM 1396 C CA . TYR A 1 161 ? -4.050 -14.885 5.253 1.00 84.56 161 TYR A CA 1
ATOM 1397 C C . TYR A 1 161 ? -3.433 -15.589 6.458 1.00 84.56 161 TYR A C 1
ATOM 1399 O O . TYR A 1 161 ? -2.984 -14.936 7.409 1.00 84.56 161 TYR A O 1
ATOM 1407 N N . ILE A 1 162 ? -3.365 -16.913 6.368 1.00 83.25 162 ILE A N 1
ATOM 1408 C CA . ILE A 1 162 ? -2.662 -17.789 7.301 1.00 83.25 162 ILE A CA 1
ATOM 1409 C C . ILE A 1 162 ? -1.339 -18.169 6.635 1.00 83.25 162 ILE A C 1
ATOM 1411 O O . ILE A 1 162 ? -1.291 -18.446 5.438 1.00 83.25 162 ILE A O 1
ATOM 1415 N N . LYS A 1 163 ? -0.242 -18.131 7.390 1.00 69.94 163 LYS A N 1
ATOM 1416 C CA . LYS A 1 163 ? 1.019 -18.709 6.927 1.00 69.94 163 LYS A CA 1
ATOM 1417 C C . LYS A 1 163 ? 1.062 -20.127 7.480 1.00 69.94 163 LYS A C 1
ATOM 1419 O O . LYS A 1 163 ? 1.157 -20.274 8.696 1.00 69.94 163 LYS A O 1
ATOM 1424 N N . GLU A 1 164 ? 0.937 -21.127 6.614 1.00 59.06 164 GLU A N 1
ATOM 1425 C CA . GLU A 1 164 ? 1.228 -22.511 6.996 1.00 59.06 164 GLU A CA 1
ATOM 1426 C C . GLU A 1 164 ? 2.673 -22.559 7.515 1.00 59.06 164 GLU A C 1
ATOM 1428 O O . GLU A 1 164 ? 3.567 -21.926 6.936 1.00 59.06 164 GLU A O 1
ATOM 1433 N N . ARG A 1 165 ? 2.841 -23.154 8.700 1.00 50.22 165 ARG A N 1
ATOM 1434 C CA . ARG A 1 165 ? 4.139 -23.315 9.361 1.00 50.22 165 ARG A CA 1
ATOM 1435 C C . ARG A 1 165 ? 4.943 -24.404 8.678 1.00 50.22 165 ARG A C 1
ATOM 1437 O O . ARG A 1 165 ? 4.321 -25.417 8.303 1.00 50.22 165 ARG A O 1
#

Sequence (165 aa):
MLCIISKKLYNQANWYVRQDFFHLENLLRYQDLNFILQHSNNYKLLKAQTSQQILKIIDRNWKSFFNAIKEWKKGQEKFNGRPRPPKYKKDGYNLLIFTNQNSKITNNKIILTMSKFFKKAFPEFEHPIEITIPHYRNKNFECYQQIRILPRKKFYEIEEYIKER

Radius of gyration: 18.15 Å; chains: 1; bounding box: 40×40×48 Å

Secondary structure (DSSP, 8-state):
-HHHHHHHHHHHHHHHHHHHHHHTS----HHHHHHHHTTSHHHHTS-HHHHHHHHHHHHHHHHHHHHHHHHHHH-GGGSSS---PPPP--SS---EEEETTTEEEETTEEEEPPPHHHHHH-GGG-SPEEEEPP--TT---TTEEEEEEEE-SS-EEEEEEE---

pLDDT: mean 90.81, std 7.68, range [50.22, 97.81]